Protein AF-A0A7C2WA72-F1 (afdb_monomer)

Nearest PDB structures (foldseek):
  3qky-assembly1_A  TM=8.782E-01  e=1.014E-01  Rhodothermus marinus DSM 4252
  5efr-assembly1_A  TM=8.725E-01  e=1.220E-01  Rhodothermus marinus
  2xev-assembly1_A  TM=9.073E-01  e=4.724E-01  Xanthomonas campestris
  6lyr-assembly1_D  TM=8.366E-01  e=1.189E+00  Escherichia coli K-12
  9hmf-assembly1_K  TM=6.715E-01  e=2.340E+00  Campylobacter jejuni

Solvent-accessible surface area (backbone atoms only — not comparable to full-atom values): 4245 Å² total; per-residue (Å²): 135,85,91,82,89,87,82,93,71,81,95,73,74,88,78,73,79,72,85,62,78,45,58,65,56,41,47,55,50,19,51,52,29,43,75,71,67,39,49,72,65,15,37,55,33,20,47,45,29,24,75,77,32,66,88,44,91,53,14,65,57,23,47,53,48,46,75,69,115

Mean predicted aligned error: 10.91 Å

Foldseek 3Di:
DDDDDDDPDDPDDPPPPPPDQALVSLQVVLVVCVVVVVPVSSLVSLVVSCVVPVPDPCNVVSVVSNVVD

Radius of gyration: 20.43 Å; Cα contacts (8 Å, |Δi|>4): 56; chains: 1; bounding box: 28×25×71 Å

Secondary structure (DSSP, 8-state):
-------S-----------PPPHHHHHHHHHHHHHTT-HHHHHHHHHHHHHH-TTSTTHHHHHHHHHH-

Sequence (69 aa):
MIRNVSLFFIAAVILTACSGEGPADLMDKARSLEEDGKTDEALTLYETVFKQHEAAAEAPEALFRSAHL

pLDDT: mean 84.0, std 19.14, range [47.91, 98.19]

Structure (mmCIF, N/CA/C/O backbone):
data_AF-A0A7C2WA72-F1
#
_entry.id   AF-A0A7C2WA72-F1
#
loop_
_atom_site.group_PDB
_atom_site.id
_atom_site.type_symbol
_atom_site.label_atom_id
_atom_site.label_alt_id
_atom_site.label_comp_id
_atom_site.label_asym_id
_atom_site.label_entity_id
_atom_site.label_seq_id
_atom_site.pdbx_PDB_ins_code
_atom_site.Cartn_x
_atom_site.Cartn_y
_atom_site.Cartn_z
_atom_site.occupancy
_atom_site.B_iso_or_equiv
_atom_site.auth_seq_id
_atom_site.auth_comp_id
_atom_site.auth_asym_id
_atom_site.auth_atom_id
_atom_site.pdbx_PDB_model_num
ATOM 1 N N . MET A 1 1 ? 16.191 5.157 -59.483 1.00 47.94 1 MET A N 1
ATOM 2 C CA . MET A 1 1 ? 17.077 4.313 -58.649 1.00 47.94 1 MET A CA 1
ATOM 3 C C . MET A 1 1 ? 17.914 5.218 -57.753 1.00 47.94 1 MET A C 1
ATOM 5 O O . MET A 1 1 ? 18.443 6.187 -58.272 1.00 47.94 1 MET A O 1
ATOM 9 N N . ILE A 1 2 ? 18.022 4.840 -56.466 1.00 51.88 2 ILE A N 1
ATOM 10 C CA . ILE A 1 2 ? 18.829 5.406 -55.353 1.00 51.88 2 ILE A CA 1
ATOM 11 C C . ILE A 1 2 ? 18.274 6.741 -54.788 1.00 51.88 2 ILE A C 1
ATOM 13 O O . ILE A 1 2 ? 18.309 7.742 -55.485 1.00 51.88 2 ILE A O 1
ATOM 17 N N . ARG A 1 3 ? 17.581 6.821 -53.634 1.00 55.41 3 ARG A N 1
ATOM 18 C CA . ARG A 1 3 ? 17.774 6.293 -52.251 1.00 55.41 3 ARG A CA 1
ATOM 19 C C . ARG A 1 3 ? 18.635 7.253 -51.414 1.00 55.41 3 ARG A C 1
ATOM 21 O O . ARG A 1 3 ? 19.814 7.376 -51.713 1.00 55.41 3 ARG A O 1
ATOM 28 N N . ASN A 1 4 ? 18.024 7.877 -50.393 1.00 49.44 4 ASN A N 1
ATOM 29 C CA . ASN A 1 4 ? 18.583 8.322 -49.094 1.00 49.44 4 ASN A CA 1
ATOM 30 C C . ASN A 1 4 ? 17.926 9.641 -48.630 1.00 49.44 4 ASN A C 1
ATOM 32 O O . ASN A 1 4 ? 18.103 10.677 -49.252 1.00 49.44 4 ASN A O 1
ATOM 36 N N . VAL A 1 5 ? 16.998 9.577 -47.669 1.00 57.25 5 VAL A N 1
ATOM 37 C CA . VAL A 1 5 ? 17.260 9.740 -46.220 1.00 57.25 5 VAL A CA 1
ATOM 38 C C . VAL A 1 5 ? 17.480 11.208 -45.858 1.00 57.25 5 VAL A C 1
ATOM 40 O O . VAL A 1 5 ? 18.557 11.743 -46.091 1.00 57.25 5 VAL A O 1
ATOM 43 N N . SER A 1 6 ? 16.483 11.825 -45.221 1.00 54.31 6 SER A N 1
ATOM 44 C CA . SER A 1 6 ? 16.661 12.605 -43.985 1.00 54.31 6 SER A CA 1
ATOM 45 C C . SER A 1 6 ? 15.372 13.323 -43.594 1.00 54.31 6 SER A C 1
ATOM 47 O O . SER A 1 6 ? 14.635 13.783 -44.457 1.00 54.31 6 SER A O 1
ATOM 49 N N . LEU A 1 7 ? 15.187 13.461 -42.276 1.00 54.66 7 LEU A N 1
ATOM 50 C CA . LEU A 1 7 ? 14.218 14.314 -41.568 1.00 54.66 7 LEU A CA 1
ATOM 51 C C . LEU A 1 7 ? 12.886 13.677 -41.137 1.00 54.66 7 LEU A C 1
ATOM 53 O O . LEU A 1 7 ? 11.889 14.368 -40.984 1.00 54.66 7 LEU A O 1
ATOM 57 N N . PHE A 1 8 ? 12.898 12.382 -40.809 1.00 54.62 8 PHE A N 1
ATOM 58 C CA . PHE A 1 8 ? 11.907 11.774 -39.902 1.00 54.62 8 PHE A CA 1
ATOM 59 C C . PHE A 1 8 ? 12.506 11.458 -38.522 1.00 54.62 8 PHE A C 1
ATOM 61 O O . PHE A 1 8 ? 12.239 10.423 -37.945 1.00 54.62 8 PHE A O 1
ATOM 68 N N . PHE A 1 9 ? 13.363 12.320 -37.989 1.00 55.31 9 PHE A N 1
ATOM 69 C CA . PHE A 1 9 ? 13.889 12.227 -36.623 1.00 55.31 9 PHE A CA 1
ATOM 70 C C . PHE A 1 9 ? 14.241 13.675 -36.270 1.00 55.31 9 PHE A C 1
ATOM 72 O O . PHE A 1 9 ? 15.003 14.296 -36.999 1.00 55.31 9 PHE A O 1
ATOM 79 N N . ILE A 1 10 ? 13.635 14.335 -35.289 1.00 56.78 10 ILE A N 1
ATOM 80 C CA . ILE A 1 10 ? 13.880 14.132 -33.863 1.00 56.78 10 ILE A CA 1
ATOM 81 C C . ILE A 1 10 ? 12.623 14.627 -33.122 1.00 56.78 10 ILE A C 1
ATOM 83 O O . ILE A 1 10 ? 12.479 15.807 -32.816 1.00 56.78 10 ILE A O 1
ATOM 87 N N . ALA A 1 11 ? 11.685 13.719 -32.857 1.00 54.12 11 ALA A N 1
ATOM 88 C CA . ALA A 1 11 ? 10.741 13.867 -31.756 1.00 54.12 11 ALA A CA 1
ATOM 89 C C . ALA A 1 11 ? 11.426 13.256 -30.527 1.00 54.12 11 ALA A C 1
ATOM 91 O O . ALA A 1 11 ? 11.287 12.071 -30.243 1.00 54.12 11 ALA A O 1
ATOM 92 N N . ALA A 1 12 ? 12.276 14.038 -29.875 1.00 55.69 12 ALA A N 1
ATOM 93 C CA . ALA A 1 12 ? 12.979 13.659 -28.657 1.00 55.69 12 ALA A CA 1
ATOM 94 C C . ALA A 1 12 ? 13.078 14.928 -27.810 1.00 55.69 12 ALA A C 1
ATOM 96 O O . ALA A 1 12 ? 13.455 15.971 -28.323 1.00 55.69 12 ALA A O 1
ATOM 97 N N . VAL A 1 13 ? 12.757 14.966 -26.532 1.00 58.75 13 VAL A N 1
ATOM 98 C CA . VAL A 1 13 ? 12.416 13.934 -25.566 1.00 58.75 13 VAL A CA 1
ATOM 99 C C . VAL A 1 13 ? 11.692 14.751 -24.498 1.00 58.75 13 VAL A C 1
ATOM 101 O O . VAL A 1 13 ? 12.285 15.645 -23.898 1.00 58.75 13 VAL A O 1
ATOM 104 N N . ILE A 1 14 ? 10.394 14.527 -24.305 1.00 57.25 14 ILE A N 1
ATOM 105 C CA . ILE A 1 14 ? 9.736 15.009 -23.091 1.00 57.25 14 ILE A CA 1
ATOM 106 C C . ILE A 1 14 ? 9.998 13.908 -22.066 1.00 57.25 14 ILE A C 1
ATOM 108 O O . ILE A 1 14 ? 9.187 13.005 -21.887 1.00 57.25 14 ILE A O 1
ATOM 112 N N . LEU A 1 15 ? 11.195 13.922 -21.469 1.00 57.34 15 LEU A N 1
ATOM 113 C CA . LEU A 1 15 ? 11.482 13.124 -20.281 1.00 57.34 15 LEU A CA 1
ATOM 114 C C . LEU A 1 15 ? 10.791 13.833 -19.113 1.00 57.34 15 LEU A C 1
ATOM 116 O O . LEU A 1 15 ? 11.423 14.515 -18.309 1.00 57.34 15 LEU A O 1
ATOM 120 N N . THR A 1 16 ? 9.463 13.739 -19.058 1.00 58.75 16 THR A N 1
ATOM 121 C CA . THR A 1 16 ? 8.750 14.023 -17.820 1.00 58.75 16 THR A CA 1
ATOM 122 C C . THR A 1 16 ? 9.183 12.921 -16.868 1.00 58.75 16 THR A C 1
ATOM 124 O O . THR A 1 16 ? 8.716 11.788 -16.965 1.00 58.75 16 THR A O 1
ATOM 127 N N . ALA A 1 17 ? 10.150 13.225 -16.005 1.00 49.12 17 ALA A N 1
ATOM 128 C CA . ALA A 1 17 ? 10.416 12.430 -14.824 1.00 49.12 17 ALA A CA 1
ATOM 129 C C . ALA A 1 17 ? 9.146 12.495 -13.969 1.00 49.12 17 ALA A C 1
ATOM 131 O O . ALA A 1 17 ? 8.974 13.388 -13.143 1.00 49.12 17 ALA A O 1
ATOM 132 N N . CYS A 1 18 ? 8.204 11.595 -14.236 1.00 47.91 18 CYS A N 1
ATOM 133 C CA . CYS A 1 18 ? 7.193 11.251 -13.265 1.00 47.91 18 CYS A CA 1
ATOM 134 C C . CYS A 1 18 ? 7.961 10.639 -12.096 1.00 47.91 18 CYS A C 1
ATOM 136 O O . CYS A 1 18 ? 8.280 9.454 -12.121 1.00 47.91 18 CYS A O 1
ATOM 138 N N . SER A 1 19 ? 8.274 11.447 -11.082 1.00 52.50 19 SER A N 1
ATOM 139 C CA . SER A 1 19 ? 8.478 10.954 -9.720 1.00 52.50 19 SER A CA 1
ATOM 140 C C . SER A 1 19 ?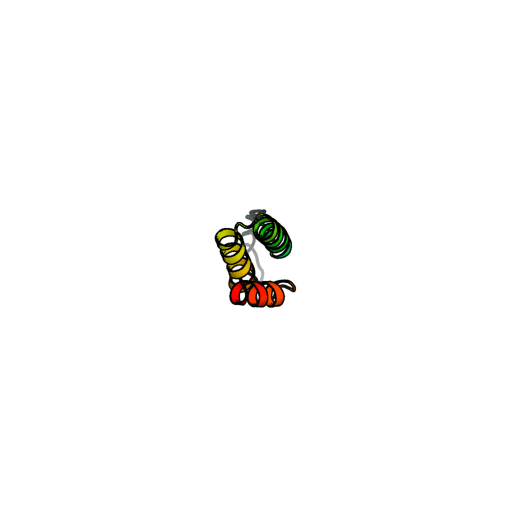 7.131 10.423 -9.223 1.00 52.50 19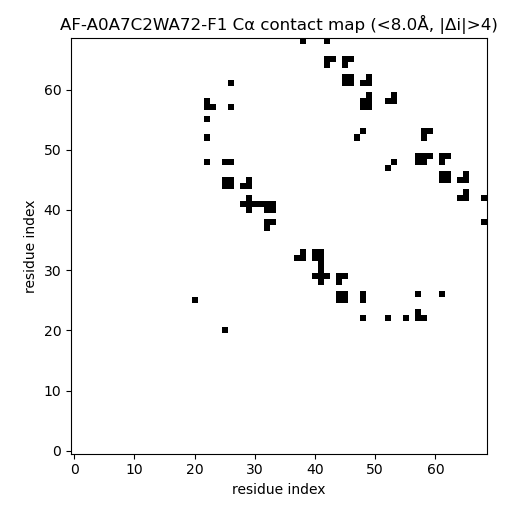 SER A C 1
ATOM 142 O O . SER A 1 19 ? 6.492 11.025 -8.368 1.00 52.50 19 SER A O 1
ATOM 144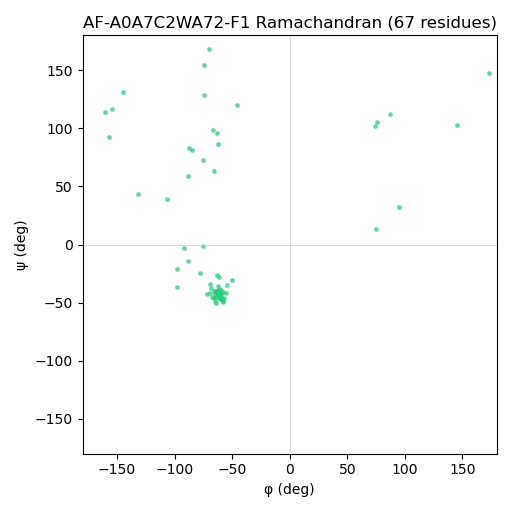 N N . GLY A 1 20 ? 6.622 9.380 -9.877 1.00 62.25 20 GLY A N 1
ATOM 145 C CA . GLY A 1 20 ? 5.519 8.597 -9.358 1.00 62.25 20 GLY A CA 1
ATOM 146 C C . GLY A 1 20 ? 6.090 7.753 -8.236 1.00 62.25 20 GLY A C 1
ATOM 147 O O . GLY A 1 20 ? 7.122 7.113 -8.442 1.00 62.25 20 GLY A O 1
ATOM 148 N N . GLU A 1 21 ? 5.456 7.800 -7.064 1.00 77.75 21 GLU A N 1
ATOM 149 C CA . GLU A 1 21 ? 5.671 6.800 -6.015 1.00 77.75 21 GLU A CA 1
ATOM 150 C C . GLU A 1 21 ? 5.622 5.417 -6.684 1.00 77.75 21 GLU A C 1
ATOM 152 O O . GLU A 1 21 ? 4.651 5.086 -7.372 1.00 77.75 21 GLU A O 1
ATOM 157 N N . GLY A 1 22 ? 6.716 4.660 -6.581 1.00 92.12 22 GLY A N 1
ATOM 158 C CA . GLY A 1 22 ? 6.779 3.323 -7.152 1.00 92.12 22 GLY A CA 1
ATOM 159 C C . GLY A 1 22 ? 5.880 2.359 -6.374 1.00 92.12 22 GLY A C 1
ATOM 160 O O . GLY A 1 22 ? 5.450 2.674 -5.262 1.00 92.12 22 GLY A O 1
ATOM 161 N N . PRO A 1 23 ? 5.631 1.146 -6.894 1.00 95.19 23 PRO A N 1
ATOM 162 C CA . PRO A 1 23 ? 4.863 0.135 -6.168 1.00 95.19 23 PRO A CA 1
ATOM 163 C C . PRO A 1 23 ? 5.441 -0.157 -4.773 1.00 95.19 23 PRO A C 1
ATOM 165 O O . PRO A 1 23 ? 4.677 -0.349 -3.832 1.00 95.19 23 PRO A O 1
ATOM 168 N N . ALA A 1 24 ? 6.770 -0.118 -4.623 1.00 95.75 24 ALA A N 1
ATOM 169 C CA . ALA A 1 24 ? 7.447 -0.263 -3.336 1.00 95.75 24 ALA A CA 1
ATOM 170 C C . ALA A 1 24 ? 7.127 0.888 -2.364 1.00 95.75 24 ALA A C 1
ATOM 172 O O . ALA A 1 24 ? 6.725 0.632 -1.232 1.00 95.75 24 ALA A O 1
ATOM 173 N N . ASP A 1 25 ? 7.220 2.144 -2.816 1.00 96.12 25 ASP A N 1
ATOM 174 C CA . ASP A 1 25 ? 6.916 3.317 -1.982 1.00 96.12 25 ASP A CA 1
ATOM 175 C C . ASP A 1 25 ? 5.443 3.318 -1.540 1.00 96.12 25 ASP A C 1
ATOM 177 O O . ASP A 1 25 ? 5.120 3.595 -0.382 1.00 96.12 25 ASP A O 1
ATOM 181 N N . LEU A 1 26 ? 4.538 2.960 -2.459 1.00 96.62 26 LEU A N 1
ATOM 182 C CA . LEU A 1 26 ? 3.110 2.828 -2.178 1.00 96.62 26 LEU A CA 1
ATOM 183 C C . LEU A 1 26 ? 2.831 1.714 -1.160 1.00 96.62 26 LEU A C 1
ATOM 185 O O . LEU A 1 26 ? 1.999 1.909 -0.275 1.00 96.62 26 LEU A O 1
ATOM 189 N N . MET A 1 27 ? 3.532 0.577 -1.245 1.00 97.56 27 MET A N 1
ATOM 190 C CA . MET A 1 27 ? 3.418 -0.505 -0.260 1.00 97.56 27 MET A CA 1
ATOM 191 C C . MET A 1 27 ? 3.923 -0.098 1.118 1.00 97.56 27 MET A C 1
ATOM 193 O O . MET A 1 27 ? 3.249 -0.361 2.111 1.00 97.56 27 MET A O 1
ATOM 197 N N . ASP A 1 28 ? 5.092 0.537 1.199 1.00 97.50 28 ASP A N 1
ATOM 198 C CA . ASP A 1 28 ? 5.664 0.964 2.477 1.00 97.50 28 ASP A CA 1
ATOM 199 C C . ASP A 1 28 ? 4.730 1.957 3.183 1.00 97.50 28 ASP A C 1
ATOM 201 O O . ASP A 1 28 ? 4.458 1.837 4.380 1.00 97.50 28 ASP A O 1
ATOM 205 N N . LYS A 1 29 ? 4.142 2.879 2.416 1.00 97.62 29 LYS A N 1
ATOM 206 C CA . LYS A 1 29 ? 3.124 3.813 2.902 1.00 97.62 29 LYS A CA 1
ATOM 207 C C . LYS A 1 29 ? 1.835 3.109 3.328 1.00 97.62 29 LYS A C 1
ATOM 209 O O . LYS A 1 29 ? 1.283 3.452 4.372 1.00 97.62 29 LYS A O 1
ATOM 214 N N . ALA A 1 30 ? 1.363 2.128 2.557 1.00 97.56 30 ALA A N 1
ATOM 215 C CA . ALA A 1 30 ? 0.177 1.346 2.899 1.00 97.56 30 ALA A CA 1
ATOM 216 C C . ALA A 1 30 ? 0.357 0.597 4.227 1.00 97.56 30 ALA A C 1
ATOM 218 O O . ALA A 1 30 ? -0.524 0.669 5.081 1.00 97.56 30 ALA A O 1
ATOM 219 N N . ARG A 1 31 ? 1.524 -0.028 4.445 1.00 97.88 31 ARG A N 1
ATOM 220 C CA . ARG A 1 31 ? 1.849 -0.706 5.711 1.00 97.88 31 ARG A CA 1
ATOM 221 C C . ARG A 1 31 ? 1.892 0.269 6.884 1.00 97.88 31 ARG A C 1
ATOM 223 O O . ARG A 1 31 ? 1.308 -0.019 7.918 1.00 97.88 31 ARG A O 1
ATOM 230 N N . SER A 1 32 ? 2.503 1.443 6.710 1.00 98.19 32 SER A N 1
ATOM 231 C CA . SER A 1 32 ? 2.511 2.472 7.760 1.00 98.19 32 SER A CA 1
ATOM 232 C C . SER A 1 32 ? 1.093 2.915 8.140 1.00 98.19 32 SER A C 1
ATOM 234 O O . SER A 1 32 ? 0.795 3.065 9.318 1.00 98.19 32 SER A O 1
ATOM 236 N N . LEU A 1 33 ? 0.204 3.103 7.160 1.00 98.19 33 LEU A N 1
ATOM 237 C CA . LEU A 1 33 ? -1.188 3.484 7.421 1.00 98.19 33 LEU A CA 1
ATOM 238 C C . LEU A 1 33 ? -1.979 2.356 8.096 1.00 98.19 33 LEU A C 1
ATOM 240 O O . LEU A 1 33 ? -2.800 2.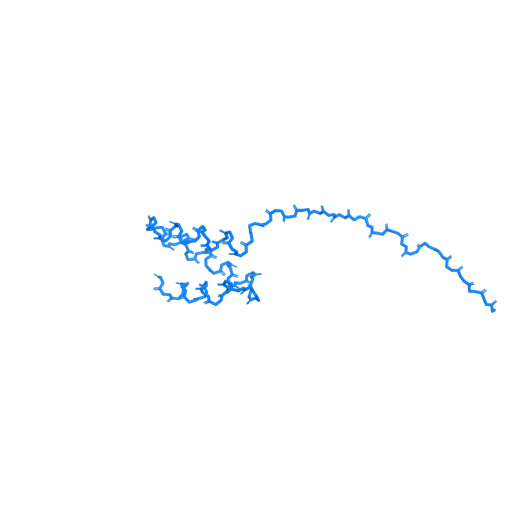627 8.968 1.00 98.19 33 LEU A O 1
ATOM 244 N N . GLU A 1 34 ? -1.725 1.103 7.715 1.00 97.62 34 GLU A N 1
ATOM 245 C CA . GLU A 1 34 ? -2.293 -0.082 8.367 1.00 97.62 34 GLU A CA 1
ATOM 246 C C . GLU A 1 34 ? -1.872 -0.146 9.845 1.00 97.62 34 GLU A C 1
ATOM 248 O O . GLU A 1 34 ? -2.724 -0.297 10.721 1.00 97.62 34 GLU A O 1
ATOM 253 N N . GLU A 1 35 ? -0.581 0.052 10.131 1.00 97.56 35 GLU A N 1
ATOM 254 C CA . GLU A 1 35 ? -0.025 0.096 11.492 1.00 97.56 35 GLU A CA 1
ATOM 255 C C . GLU A 1 35 ? -0.596 1.256 12.326 1.00 97.56 35 GLU A C 1
ATOM 257 O O . GLU A 1 35 ? -0.861 1.090 13.518 1.00 97.56 35 GLU A O 1
ATOM 262 N N . ASP A 1 36 ? -0.865 2.400 11.692 1.00 97.81 36 ASP A N 1
ATOM 263 C CA . ASP A 1 36 ? -1.510 3.564 12.310 1.00 97.81 36 ASP A CA 1
ATOM 264 C C . ASP A 1 36 ? -3.033 3.387 12.515 1.00 97.81 36 ASP A C 1
ATOM 266 O O . ASP A 1 36 ? -3.704 4.283 13.037 1.00 97.81 36 ASP A O 1
ATOM 270 N N . GLY A 1 37 ? -3.609 2.250 12.103 1.00 97.56 37 GLY A N 1
ATOM 271 C CA . GLY A 1 37 ? -5.044 1.959 12.199 1.00 97.56 37 GLY A CA 1
ATOM 272 C C . GLY A 1 37 ? -5.906 2.694 11.166 1.00 97.56 37 GLY A C 1
ATOM 273 O O . GLY A 1 37 ? -7.132 2.727 11.285 1.00 97.56 37 GLY A O 1
ATOM 274 N N . LYS A 1 38 ? -5.288 3.290 10.144 1.00 98.12 38 LYS A N 1
ATOM 275 C CA . LYS A 1 38 ? -5.949 3.997 9.039 1.00 98.12 38 LYS A CA 1
ATOM 276 C C . LYS A 1 38 ? -6.283 3.027 7.905 1.00 98.12 38 LYS A C 1
ATOM 278 O O . LYS A 1 38 ? -5.836 3.191 6.769 1.00 98.12 38 LYS A O 1
ATOM 283 N N . THR A 1 39 ? -7.079 2.010 8.229 1.00 96.88 39 THR A N 1
ATOM 284 C CA . THR A 1 39 ? -7.364 0.868 7.348 1.00 96.88 39 THR A CA 1
ATOM 285 C C . THR A 1 39 ? -7.907 1.280 5.977 1.00 96.88 39 THR A C 1
ATOM 287 O O . THR A 1 39 ? -7.435 0.763 4.970 1.00 96.88 39 THR A O 1
ATOM 290 N N . ASP A 1 40 ? -8.816 2.257 5.905 1.00 97.94 40 ASP A N 1
ATOM 291 C CA . ASP A 1 40 ? -9.399 2.711 4.629 1.00 97.94 40 ASP A CA 1
ATOM 292 C C . ASP A 1 40 ? -8.350 3.336 3.685 1.00 97.94 40 ASP A C 1
ATOM 294 O O . ASP A 1 40 ? -8.359 3.113 2.468 1.00 97.94 40 ASP A O 1
ATOM 298 N N . GLU A 1 41 ? -7.417 4.117 4.244 1.00 97.38 41 GLU A N 1
ATOM 299 C CA . GLU A 1 41 ? -6.326 4.731 3.479 1.00 97.38 41 GLU A CA 1
ATOM 300 C C . GLU A 1 41 ? -5.331 3.656 3.011 1.00 97.38 41 GLU A C 1
ATOM 302 O O . GLU A 1 41 ? -4.908 3.665 1.852 1.00 97.38 41 GLU A O 1
ATOM 307 N N . ALA A 1 42 ? -5.006 2.695 3.883 1.00 98.19 42 ALA A N 1
ATOM 308 C CA . ALA A 1 42 ? -4.143 1.563 3.553 1.00 98.19 42 ALA A CA 1
ATOM 309 C C . ALA A 1 42 ? -4.743 0.695 2.435 1.00 98.19 42 ALA A C 1
ATOM 311 O O . ALA A 1 42 ? -4.061 0.390 1.455 1.00 98.19 42 ALA A O 1
ATOM 312 N N . LEU A 1 43 ? -6.037 0.370 2.534 1.00 98.19 43 LEU A N 1
ATOM 313 C CA . LEU A 1 43 ? -6.772 -0.402 1.533 1.00 98.19 43 LEU A CA 1
ATOM 314 C C . LEU A 1 43 ? -6.710 0.269 0.158 1.00 98.19 43 LEU A C 1
ATOM 316 O O . LEU A 1 43 ? -6.386 -0.375 -0.841 1.00 98.19 43 LEU A O 1
ATOM 320 N N . THR A 1 44 ? -6.934 1.584 0.118 1.00 97.94 44 THR A N 1
ATOM 321 C CA . THR A 1 44 ? -6.866 2.371 -1.121 1.00 97.94 44 THR A CA 1
ATOM 322 C C . THR A 1 44 ? -5.489 2.263 -1.786 1.00 97.94 44 THR A C 1
ATOM 324 O O . THR A 1 44 ? -5.393 2.128 -3.011 1.00 97.94 44 THR A O 1
ATOM 327 N N . LEU A 1 45 ? -4.409 2.299 -1.002 1.00 97.81 45 LEU A N 1
ATOM 328 C CA . LEU A 1 45 ? -3.053 2.169 -1.536 1.00 97.81 45 LEU A CA 1
ATOM 329 C C . LEU A 1 45 ? -2.744 0.746 -2.004 1.00 97.81 45 LEU A C 1
ATOM 331 O O . LEU A 1 45 ? -2.202 0.591 -3.097 1.00 97.81 45 LEU A O 1
ATOM 335 N N . TYR A 1 46 ? -3.139 -0.285 -1.256 1.00 98.06 46 TYR A N 1
ATOM 336 C CA . TYR A 1 46 ? -2.968 -1.673 -1.690 1.00 98.06 46 TYR A CA 1
ATOM 337 C C . TYR A 1 46 ? -3.700 -1.959 -3.007 1.00 98.06 46 TYR A C 1
ATOM 339 O O . TYR A 1 46 ? -3.123 -2.530 -3.936 1.00 98.06 46 TYR A O 1
ATOM 347 N N . GLU A 1 47 ? -4.940 -1.486 -3.147 1.00 97.12 47 GLU A N 1
ATOM 348 C CA . GLU A 1 47 ? -5.662 -1.587 -4.415 1.00 97.12 47 GLU A CA 1
ATOM 349 C C . GLU A 1 47 ? -4.954 -0.8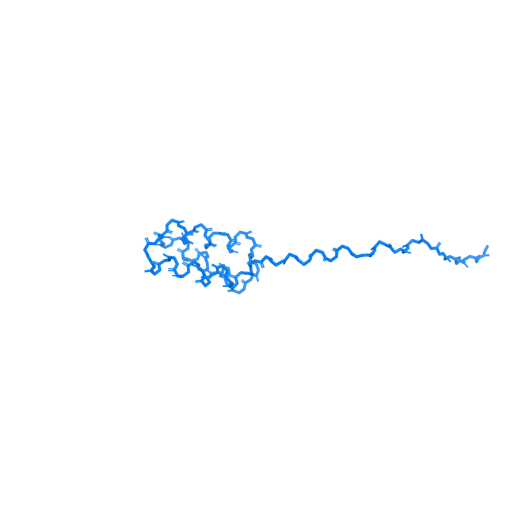37 -5.546 1.00 97.12 47 GLU A C 1
ATOM 351 O O . GLU A 1 47 ? -4.942 -1.308 -6.683 1.00 97.12 47 GLU A O 1
ATOM 356 N N . THR A 1 48 ? -4.372 0.326 -5.248 1.00 96.62 48 THR A N 1
ATOM 357 C CA . THR A 1 48 ? -3.627 1.125 -6.227 1.00 96.62 48 THR A CA 1
ATOM 358 C C . THR A 1 48 ? -2.395 0.371 -6.717 1.00 96.62 48 THR A C 1
ATOM 360 O O . TH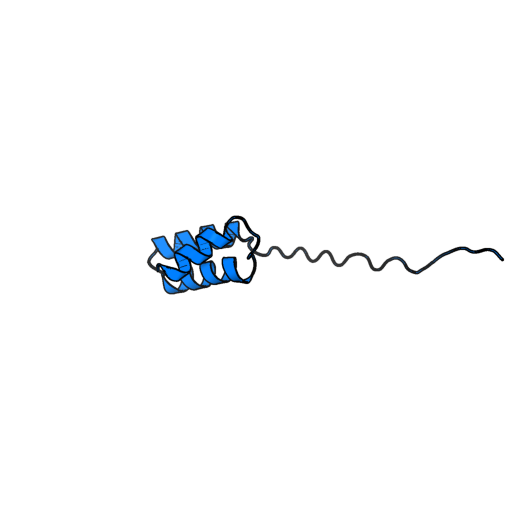R A 1 48 ? -2.188 0.290 -7.928 1.00 96.62 48 THR A O 1
ATOM 363 N N . VAL A 1 49 ? -1.627 -0.242 -5.809 1.00 96.88 49 VAL A N 1
ATOM 364 C CA . VAL A 1 49 ? -0.463 -1.067 -6.161 1.00 96.88 49 VAL A CA 1
ATOM 365 C C . VAL A 1 49 ? -0.881 -2.203 -7.085 1.00 96.88 49 VAL A C 1
ATOM 367 O O . VAL A 1 49 ? -0.296 -2.360 -8.154 1.00 96.88 49 VAL A O 1
ATOM 370 N N . PHE A 1 50 ? -1.929 -2.950 -6.732 1.00 96.44 50 PHE A N 1
ATOM 371 C CA . PHE A 1 50 ? -2.393 -4.044 -7.579 1.00 96.44 50 PHE A CA 1
ATOM 372 C C . PHE A 1 50 ? -2.898 -3.544 -8.942 1.00 96.44 50 PHE A C 1
ATOM 374 O O . PHE A 1 50 ? -2.433 -4.030 -9.963 1.00 96.44 50 PHE A O 1
ATOM 381 N N . LYS A 1 51 ? -3.784 -2.539 -8.984 1.00 95.75 51 LYS A N 1
ATOM 382 C CA . LYS A 1 51 ? -4.424 -2.061 -10.227 1.00 95.75 51 LYS A CA 1
ATOM 383 C C . LYS A 1 51 ? -3.462 -1.353 -11.186 1.00 95.75 51 LYS A C 1
ATOM 385 O O . LYS A 1 51 ? -3.663 -1.408 -12.395 1.00 95.75 51 LYS A O 1
ATOM 390 N N . GLN A 1 52 ? -2.470 -0.627 -10.670 1.00 95.38 52 GLN A N 1
ATOM 391 C CA . GLN A 1 52 ? -1.550 0.169 -11.497 1.00 95.38 52 GLN A CA 1
ATOM 392 C C . GLN A 1 52 ? -0.228 -0.549 -11.772 1.00 95.38 52 GLN A C 1
ATOM 394 O O . GLN A 1 52 ? 0.453 -0.233 -12.750 1.00 95.38 52 GLN A O 1
ATOM 399 N N . HIS A 1 53 ? 0.129 -1.528 -10.939 1.00 94.88 53 HIS A N 1
ATOM 400 C CA . HIS A 1 53 ? 1.401 -2.232 -11.008 1.00 94.88 53 HIS A CA 1
ATOM 401 C C . HIS A 1 53 ? 1.220 -3.753 -10.952 1.00 94.88 53 HIS A C 1
ATOM 403 O O . HIS A 1 53 ? 1.997 -4.428 -10.293 1.00 94.88 53 HIS A O 1
ATOM 409 N N . GLU A 1 54 ? 0.250 -4.313 -11.684 1.00 93.44 54 GLU A N 1
ATOM 410 C CA . GLU A 1 54 ? -0.088 -5.755 -11.677 1.00 93.44 54 GLU A CA 1
ATOM 411 C C . GLU A 1 54 ? 1.117 -6.703 -11.864 1.00 93.44 54 GLU A C 1
ATOM 413 O O . GLU A 1 54 ? 1.115 -7.821 -11.353 1.00 93.44 54 GLU A O 1
ATOM 418 N N . ALA A 1 55 ? 2.150 -6.270 -12.595 1.00 94.12 55 ALA A N 1
ATOM 419 C CA . ALA A 1 55 ? 3.363 -7.052 -12.856 1.00 94.12 55 ALA A CA 1
ATOM 420 C C . ALA A 1 55 ? 4.504 -6.819 -11.843 1.00 94.12 55 ALA A C 1
ATOM 422 O O . ALA A 1 55 ? 5.567 -7.429 -11.974 1.00 94.12 55 ALA A O 1
ATOM 423 N N . ALA A 1 56 ? 4.328 -5.917 -10.876 1.00 94.62 56 ALA A N 1
ATOM 424 C CA . ALA A 1 56 ? 5.325 -5.638 -9.850 1.00 94.62 56 ALA A CA 1
ATOM 425 C C . ALA A 1 56 ? 5.385 -6.765 -8.810 1.00 94.62 56 ALA A C 1
ATOM 427 O O . ALA A 1 56 ? 4.408 -7.483 -8.585 1.00 94.62 56 ALA A O 1
ATOM 428 N N . ALA A 1 57 ? 6.540 -6.917 -8.158 1.00 97.12 57 ALA A N 1
ATOM 429 C CA . ALA A 1 57 ? 6.754 -7.965 -7.1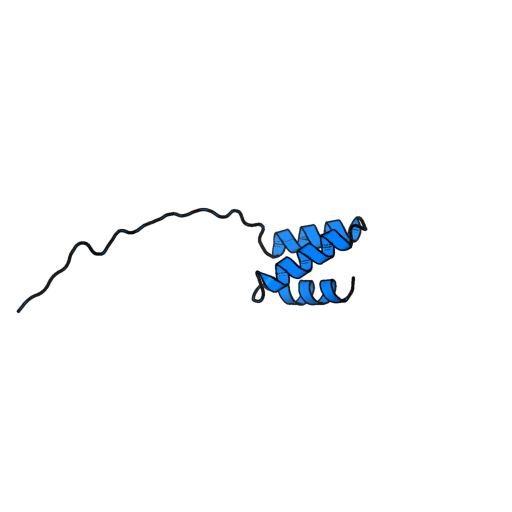58 1.00 97.12 57 ALA A CA 1
ATOM 430 C C . ALA A 1 57 ? 5.824 -7.805 -5.941 1.00 97.12 57 ALA A C 1
ATOM 432 O O . ALA A 1 57 ? 5.481 -8.782 -5.281 1.00 97.12 57 ALA A O 1
ATOM 433 N N . GLU A 1 58 ? 5.400 -6.571 -5.683 1.00 96.81 58 GLU A N 1
ATOM 434 C CA . GLU A 1 58 ? 4.521 -6.150 -4.603 1.00 96.81 58 GLU A CA 1
ATOM 435 C C . GLU A 1 58 ? 3.039 -6.461 -4.860 1.00 96.81 58 GLU A C 1
ATOM 437 O O . GLU A 1 58 ? 2.268 -6.602 -3.911 1.00 96.81 58 GLU A O 1
ATOM 442 N N . ALA A 1 59 ? 2.616 -6.581 -6.124 1.00 96.62 59 ALA A N 1
ATOM 443 C CA . ALA A 1 59 ? 1.201 -6.689 -6.485 1.00 96.62 59 ALA A CA 1
ATOM 444 C C . ALA A 1 59 ? 0.472 -7.898 -5.866 1.00 96.62 59 ALA A C 1
ATOM 446 O O . ALA A 1 59 ? -0.667 -7.721 -5.423 1.00 96.62 59 ALA A O 1
ATOM 447 N N . PRO A 1 60 ? 1.077 -9.101 -5.759 1.00 97.75 60 PRO A N 1
ATOM 448 C CA . PRO A 1 60 ? 0.445 -10.225 -5.070 1.00 97.75 60 PRO A CA 1
ATOM 449 C C . PRO A 1 60 ? 0.218 -9.967 -3.574 1.00 97.75 60 PRO A C 1
ATOM 451 O O . PRO A 1 60 ? -0.835 -10.329 -3.050 1.00 97.75 60 PRO A O 1
ATOM 454 N N . GLU A 1 61 ? 1.178 -9.334 -2.888 1.00 97.12 61 GLU A N 1
ATOM 455 C CA . GLU A 1 61 ? 1.030 -8.973 -1.471 1.00 97.12 61 GLU 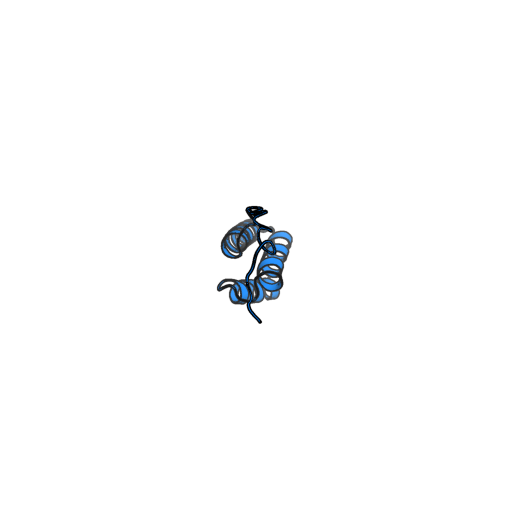A CA 1
ATOM 456 C C . GLU A 1 61 ? -0.053 -7.901 -1.308 1.00 97.12 61 GLU A C 1
ATOM 458 O O . GLU A 1 61 ? -0.924 -8.034 -0.449 1.00 97.12 61 GLU A O 1
ATOM 463 N N . ALA A 1 62 ? -0.039 -6.878 -2.164 1.00 97.38 62 ALA A N 1
ATOM 464 C CA . ALA A 1 62 ? -1.027 -5.808 -2.147 1.00 97.38 62 ALA A CA 1
ATOM 465 C C . ALA A 1 62 ? -2.453 -6.347 -2.337 1.00 97.38 62 ALA A C 1
ATOM 467 O O . ALA A 1 62 ? -3.347 -6.031 -1.553 1.00 97.38 62 ALA A O 1
ATOM 468 N N . LEU A 1 63 ? -2.659 -7.233 -3.319 1.00 97.12 63 LEU A N 1
ATOM 469 C CA . LEU A 1 63 ? -3.951 -7.881 -3.537 1.00 97.12 63 LEU A CA 1
ATOM 470 C C . LEU A 1 63 ? -4.389 -8.682 -2.306 1.00 97.12 63 LEU A C 1
ATOM 472 O O . LEU A 1 63 ? -5.528 -8.547 -1.862 1.00 97.12 63 LEU A O 1
ATOM 476 N N . PHE A 1 64 ? -3.486 -9.488 -1.738 1.00 97.56 64 PHE A N 1
ATOM 477 C CA . PHE A 1 64 ? -3.781 -10.277 -0.545 1.00 97.56 64 PHE A CA 1
ATOM 478 C C . PHE A 1 64 ? -4.224 -9.394 0.627 1.00 97.56 64 PHE A C 1
ATOM 480 O O . PHE A 1 64 ? -5.259 -9.660 1.236 1.00 97.56 64 PHE A O 1
ATOM 487 N N . ARG A 1 65 ? -3.479 -8.320 0.911 1.00 96.50 65 ARG A N 1
ATOM 488 C CA . ARG A 1 65 ? -3.795 -7.396 2.006 1.00 96.50 65 ARG A CA 1
ATOM 489 C C . ARG A 1 65 ? -5.097 -6.641 1.769 1.00 96.50 65 ARG A C 1
ATOM 491 O O . ARG A 1 65 ? -5.896 -6.541 2.691 1.00 96.50 65 ARG A O 1
ATOM 498 N N . SER A 1 66 ? -5.360 -6.207 0.535 1.00 96.00 66 SER A N 1
ATOM 499 C CA . SER A 1 66 ? -6.609 -5.511 0.195 1.00 96.00 66 SER A CA 1
ATOM 500 C C . SER A 1 66 ? -7.867 -6.359 0.415 1.00 96.00 66 SER A C 1
ATOM 502 O O . SER A 1 66 ? -8.933 -5.829 0.690 1.00 96.00 66 SER A O 1
ATOM 504 N N . ALA A 1 67 ? -7.755 -7.684 0.311 1.00 94.38 67 ALA A N 1
ATOM 505 C CA . ALA A 1 67 ? -8.875 -8.588 0.548 1.00 94.38 67 ALA A CA 1
ATOM 506 C C . ALA A 1 67 ? -9.017 -9.008 2.022 1.00 94.38 67 ALA A C 1
ATOM 508 O O . ALA A 1 67 ? -10.022 -9.623 2.382 1.00 94.38 67 ALA A O 1
ATOM 509 N N . HIS A 1 68 ? -7.992 -8.765 2.845 1.00 91.25 68 HIS A N 1
ATOM 510 C CA . HIS A 1 68 ? -7.931 -9.224 4.231 1.00 91.25 68 HIS A CA 1
ATOM 511 C C . HIS A 1 68 ? -8.348 -8.159 5.250 1.00 91.25 68 HIS A C 1
ATOM 513 O O . HIS A 1 68 ? -8.932 -8.517 6.275 1.00 91.25 68 HIS A O 1
ATOM 519 N N . LEU A 1 69 ? -7.996 -6.900 4.979 1.00 84.56 69 LEU A N 1
ATOM 520 C CA . LEU A 1 69 ? -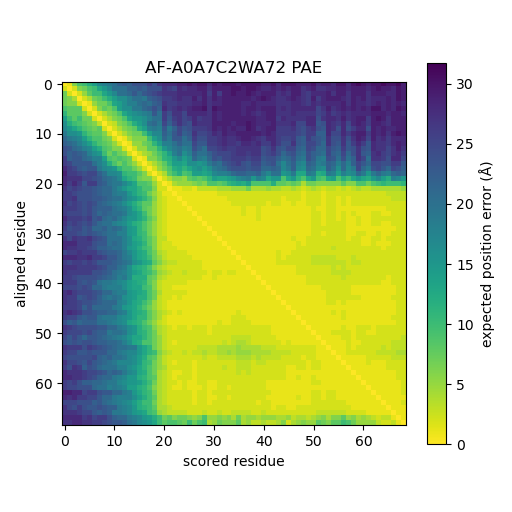8.290 -5.732 5.812 1.00 84.56 69 LEU A CA 1
ATOM 521 C C . LEU A 1 69 ? -9.766 -5.325 5.732 1.00 84.56 69 LEU A C 1
ATOM 523 O O . LEU A 1 69 ? -10.295 -4.914 6.789 1.00 84.56 69 LEU A O 1
#